Protein AF-A0A7J2RGA3-F1 (afdb_monomer_lite)

Sequence (67 aa):
MKKKYSKTTIGSVTQFYEENDDGLFVCTSQDFVAGDQVDYEDENQKPVEIDTTKEVYFGFEMTQPEI

Structure (mmCIF, N/CA/C/O backbone):
data_AF-A0A7J2RGA3-F1
#
_entry.id   AF-A0A7J2RGA3-F1
#
loop_
_atom_site.group_PDB
_atom_site.id
_atom_site.type_symbol
_atom_site.label_atom_id
_atom_site.label_alt_id
_atom_site.label_comp_id
_atom_site.label_asym_id
_atom_site.label_entity_id
_atom_site.label_seq_id
_atom_site.pdbx_PDB_ins_code
_atom_site.Cartn_x
_atom_site.Cartn_y
_atom_site.Cartn_z
_atom_site.occupancy
_atom_site.B_iso_or_equiv
_atom_site.auth_seq_id
_atom_site.auth_comp_id
_atom_site.auth_asym_id
_atom_site.auth_atom_id
_atom_site.pdbx_PDB_model_num
ATOM 1 N N . MET A 1 1 ? -25.565 -1.138 20.456 1.00 58.19 1 MET A N 1
ATOM 2 C CA . MET A 1 1 ? -24.935 -0.162 19.534 1.00 58.19 1 MET A CA 1
ATOM 3 C C . MET A 1 1 ? -23.916 -0.891 18.675 1.00 58.19 1 MET A C 1
ATOM 5 O O . MET A 1 1 ? -23.229 -1.758 19.202 1.00 58.19 1 MET A O 1
ATOM 9 N N . LYS A 1 2 ? -23.847 -0.601 17.371 1.00 75.81 2 LYS A N 1
ATOM 10 C CA . LYS A 1 2 ? -22.782 -1.125 16.499 1.00 75.81 2 LYS A CA 1
ATOM 11 C C . LYS A 1 2 ? -21.520 -0.295 16.751 1.00 75.81 2 LYS A C 1
ATOM 13 O O . LYS A 1 2 ? -21.618 0.927 16.711 1.00 75.81 2 LYS A O 1
ATOM 18 N N . LYS A 1 3 ? -20.380 -0.932 17.030 1.00 81.94 3 LYS A N 1
ATOM 19 C CA . LYS A 1 3 ? -19.089 -0.232 17.115 1.00 81.94 3 LYS A CA 1
ATOM 20 C C . LYS A 1 3 ? -18.645 0.156 15.701 1.00 81.94 3 LYS A C 1
ATOM 22 O O . LYS A 1 3 ? -18.790 -0.651 14.785 1.00 81.94 3 LYS A O 1
ATOM 27 N N . LYS A 1 4 ? -18.153 1.381 15.537 1.00 89.69 4 LYS A N 1
ATOM 28 C CA . LYS A 1 4 ? -17.589 1.915 14.293 1.00 89.69 4 LYS A CA 1
ATOM 29 C C . LYS A 1 4 ? -16.210 2.486 14.609 1.00 89.69 4 LYS A C 1
ATOM 31 O O . LYS A 1 4 ? -16.037 3.043 15.689 1.00 89.69 4 LYS A O 1
ATOM 36 N N . TYR A 1 5 ? -15.273 2.336 13.686 1.00 92.25 5 TYR A N 1
ATOM 37 C CA . TYR A 1 5 ? -13.955 2.955 13.747 1.00 92.25 5 TYR A CA 1
ATOM 38 C C .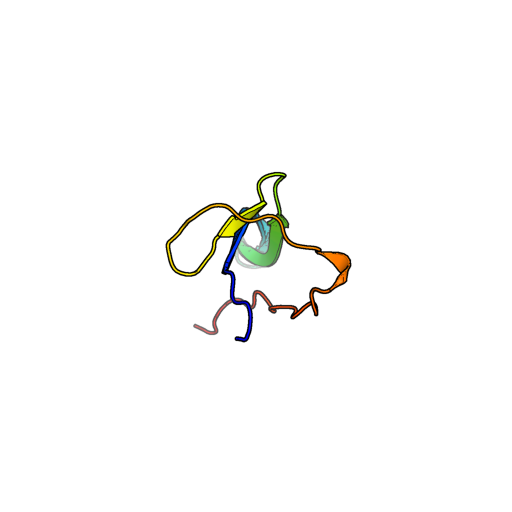 TYR A 1 5 ? -13.481 3.245 12.321 1.00 92.25 5 TYR A C 1
ATOM 40 O O . TYR A 1 5 ? -13.999 2.662 11.362 1.00 92.25 5 TYR A O 1
ATOM 48 N N . SER A 1 6 ? -12.524 4.153 12.193 1.00 91.62 6 SER A N 1
ATOM 49 C CA . SER A 1 6 ? -11.740 4.357 10.978 1.00 91.62 6 SER A CA 1
ATOM 50 C C . SER A 1 6 ? -10.357 3.737 11.157 1.00 91.62 6 SER A C 1
ATOM 52 O O . SER A 1 6 ? -9.856 3.660 12.278 1.00 91.62 6 SER A O 1
ATOM 54 N N . LYS A 1 7 ? -9.776 3.251 10.059 1.00 90.75 7 LYS A N 1
ATOM 55 C CA . LYS A 1 7 ? -8.420 2.708 10.000 1.00 90.75 7 LYS A CA 1
ATOM 56 C C . LYS A 1 7 ? -7.637 3.518 8.980 1.00 90.75 7 LYS A C 1
ATOM 58 O O . LYS A 1 7 ? -8.037 3.566 7.817 1.00 90.75 7 LYS A O 1
ATOM 63 N N . THR A 1 8 ? -6.535 4.113 9.409 1.00 90.38 8 THR A N 1
ATOM 64 C CA . THR A 1 8 ? -5.641 4.897 8.555 1.00 90.38 8 THR A CA 1
ATOM 65 C C . THR A 1 8 ? -4.302 4.188 8.477 1.00 90.38 8 THR A C 1
ATOM 67 O O . THR A 1 8 ? -3.628 4.026 9.488 1.00 90.38 8 THR A O 1
ATOM 70 N N . THR A 1 9 ? -3.913 3.767 7.276 1.00 89.06 9 THR A N 1
ATOM 71 C CA . THR A 1 9 ? -2.598 3.169 7.016 1.00 89.06 9 THR A CA 1
ATOM 72 C C . THR A 1 9 ? -1.733 4.185 6.288 1.00 89.06 9 THR A C 1
ATOM 74 O O . THR A 1 9 ? -2.107 4.646 5.209 1.00 89.06 9 THR A O 1
ATOM 77 N N . ILE A 1 10 ? -0.571 4.514 6.851 1.00 90.31 10 ILE A N 1
ATOM 78 C CA . ILE A 1 10 ? 0.416 5.381 6.198 1.00 90.31 10 ILE A CA 1
ATOM 79 C C . ILE A 1 10 ? 1.475 4.498 5.540 1.00 90.31 10 ILE A C 1
ATOM 81 O O . ILE A 1 10 ? 1.932 3.518 6.121 1.00 90.31 10 ILE A O 1
ATOM 85 N N . GLY A 1 11 ? 1.858 4.830 4.312 1.00 90.06 11 GLY A N 1
ATOM 86 C CA . GLY A 1 11 ? 2.799 4.039 3.528 1.00 90.06 11 GLY A CA 1
ATOM 87 C C . GLY A 1 11 ? 3.372 4.816 2.351 1.00 90.06 11 GLY A C 1
ATOM 88 O O . GLY A 1 11 ? 3.139 6.019 2.214 1.00 90.06 11 GLY A O 1
ATOM 89 N N . SER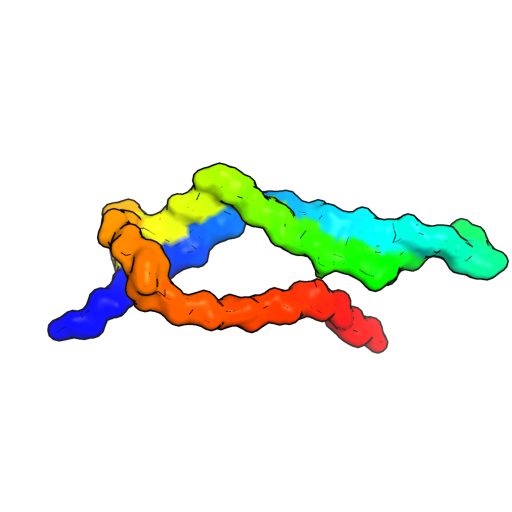 A 1 12 ? 4.122 4.125 1.503 1.00 90.56 12 SER A N 1
ATOM 90 C CA . SER A 1 12 ? 4.651 4.661 0.250 1.00 90.56 12 SER A CA 1
ATOM 91 C C . SER A 1 12 ? 3.913 4.075 -0.949 1.00 90.56 12 SER A C 1
ATOM 93 O O . SER A 1 12 ? 3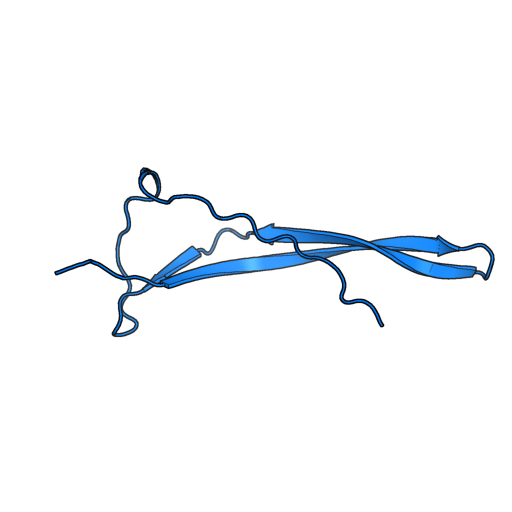.365 2.977 -0.894 1.00 90.56 12 SER A O 1
ATOM 95 N N . VAL A 1 13 ? 3.916 4.813 -2.057 1.00 90.19 13 VAL A N 1
ATOM 96 C CA . VAL A 1 13 ? 3.551 4.274 -3.370 1.00 90.19 13 VAL A CA 1
ATOM 97 C C . VAL A 1 13 ? 4.844 4.037 -4.138 1.00 90.19 13 VAL A C 1
ATOM 99 O O . VAL A 1 13 ? 5.669 4.944 -4.262 1.00 90.19 13 VAL A O 1
ATOM 102 N N . THR A 1 14 ? 5.032 2.822 -4.636 1.00 91.69 14 THR A N 1
ATOM 103 C CA . THR A 1 14 ? 6.131 2.463 -5.533 1.00 91.69 14 THR A CA 1
ATOM 104 C C . THR A 1 14 ? 5.569 2.303 -6.934 1.00 91.69 14 THR A C 1
ATOM 106 O O . THR A 1 14 ? 4.603 1.577 -7.128 1.00 91.69 14 THR A O 1
ATOM 109 N N . GLN A 1 15 ? 6.158 3.001 -7.901 1.00 92.25 15 GLN A N 1
ATOM 110 C CA . GLN A 1 15 ? 5.756 2.945 -9.303 1.00 92.25 15 GLN A CA 1
ATOM 111 C C . GLN A 1 15 ? 6.900 2.380 -10.135 1.00 92.25 15 GLN A C 1
ATOM 113 O O . GLN A 1 15 ? 8.056 2.772 -9.953 1.00 92.25 15 GLN A O 1
ATOM 118 N N . PHE A 1 16 ? 6.565 1.475 -11.044 1.00 92.81 16 PHE A N 1
ATOM 119 C CA . PHE A 1 16 ? 7.515 0.810 -11.922 1.00 92.81 16 PHE A CA 1
ATOM 120 C C . PHE A 1 16 ? 7.364 1.375 -13.327 1.00 92.81 16 PHE A C 1
ATOM 122 O O . PHE A 1 16 ? 6.254 1.455 -13.846 1.00 92.81 16 PHE A O 1
ATOM 129 N N . TYR A 1 17 ? 8.482 1.792 -13.918 1.00 95.81 17 TYR A N 1
ATOM 130 C CA . TYR A 1 17 ? 8.516 2.388 -15.247 1.00 95.81 17 TYR A CA 1
ATOM 131 C C . TYR A 1 17 ? 9.394 1.555 -16.175 1.00 95.81 17 TYR A C 1
ATOM 133 O O . TYR A 1 17 ? 10.482 1.131 -15.784 1.00 95.81 17 TYR A O 1
ATOM 141 N N . GLU A 1 18 ? 8.945 1.391 -17.414 1.00 97.12 18 GLU A N 1
ATOM 142 C CA . GLU A 1 18 ? 9.711 0.783 -18.502 1.00 97.12 18 GLU A CA 1
ATOM 143 C C . GLU A 1 18 ? 9.808 1.770 -19.669 1.00 97.12 18 GLU A C 1
ATOM 145 O O . GLU A 1 18 ? 8.883 2.545 -19.918 1.00 97.12 18 GLU A O 1
ATOM 150 N N . GLU A 1 19 ? 10.950 1.783 -20.356 1.00 97.56 19 GLU A N 1
ATOM 151 C CA . GLU A 1 19 ? 11.150 2.607 -21.551 1.00 97.56 19 GLU A CA 1
ATOM 152 C C . GLU A 1 19 ? 10.471 1.939 -22.755 1.00 97.56 19 GLU A C 1
ATOM 154 O O . GLU A 1 19 ? 10.650 0.742 -22.985 1.00 97.56 19 GLU A O 1
ATOM 159 N N . ASN A 1 20 ? 9.671 2.697 -23.505 1.00 95.62 20 ASN A N 1
ATOM 160 C CA . ASN A 1 20 ? 9.003 2.221 -24.715 1.00 95.62 20 ASN A CA 1
ATOM 161 C C . ASN A 1 20 ? 9.858 2.448 -25.982 1.00 95.62 20 ASN A C 1
ATOM 163 O O . ASN A 1 20 ? 10.927 3.053 -25.930 1.00 95.62 20 ASN A O 1
ATOM 167 N N . ASP A 1 21 ? 9.356 2.011 -27.142 1.00 97.00 21 ASP A N 1
ATOM 168 C CA . ASP A 1 21 ? 10.050 2.155 -28.436 1.00 97.00 21 ASP A CA 1
ATOM 169 C C . ASP A 1 21 ? 10.307 3.623 -28.851 1.00 97.00 21 ASP A C 1
ATOM 171 O O . ASP A 1 21 ? 11.190 3.887 -29.670 1.00 97.00 21 ASP A O 1
ATOM 175 N N . ASP A 1 22 ? 9.573 4.582 -28.273 1.00 96.50 22 ASP A N 1
ATOM 176 C CA . ASP A 1 22 ? 9.739 6.024 -28.501 1.00 96.50 22 ASP A CA 1
ATOM 177 C C . ASP A 1 22 ? 10.765 6.671 -27.543 1.00 96.50 22 ASP A C 1
ATOM 179 O O . ASP A 1 22 ? 10.984 7.885 -27.593 1.00 96.50 22 ASP A O 1
ATOM 183 N N . GLY A 1 23 ? 11.387 5.888 -26.653 1.00 97.06 23 GLY A N 1
ATOM 184 C CA . GLY A 1 23 ? 12.319 6.374 -25.630 1.00 97.06 23 GLY A CA 1
ATOM 185 C C . GLY A 1 23 ? 11.639 7.075 -24.446 1.00 97.06 23 GLY A C 1
ATOM 186 O O . GLY A 1 23 ? 12.254 7.893 -23.759 1.00 97.06 23 GLY A O 1
ATOM 187 N N . LEU A 1 24 ? 10.346 6.819 -24.224 1.00 95.69 24 LEU A N 1
ATOM 188 C CA . LEU A 1 24 ? 9.563 7.380 -23.122 1.00 95.69 24 LEU A CA 1
ATOM 189 C C . LEU A 1 24 ? 9.402 6.355 -21.998 1.00 95.69 24 LEU A C 1
ATOM 191 O O . LEU A 1 24 ? 9.068 5.200 -22.247 1.00 95.69 24 LEU A O 1
ATOM 195 N N . PHE A 1 25 ? 9.558 6.793 -20.748 1.00 96.25 25 PHE A N 1
ATOM 196 C CA . PHE A 1 25 ? 9.259 5.964 -19.579 1.00 96.25 25 PHE A CA 1
ATOM 197 C C . PHE A 1 25 ? 7.756 5.938 -19.305 1.00 96.25 25 PHE A C 1
ATOM 199 O O . PHE A 1 25 ? 7.149 6.968 -19.002 1.00 96.25 25 PHE A O 1
ATOM 20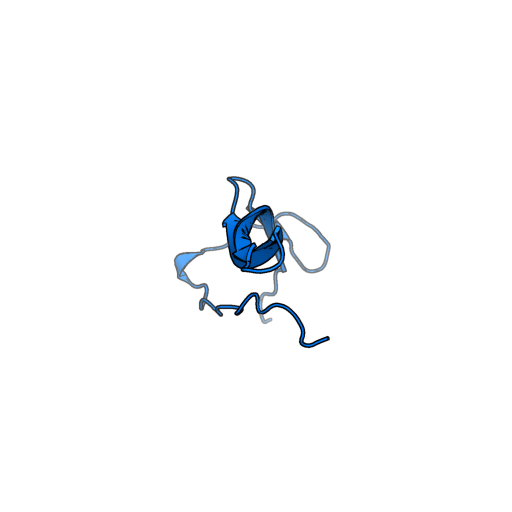6 N N . VAL A 1 26 ? 7.168 4.748 -19.362 1.00 93.88 26 VAL A N 1
ATOM 207 C CA . VAL A 1 26 ? 5.747 4.505 -19.110 1.00 93.88 26 VAL A CA 1
ATOM 208 C C . VAL A 1 26 ? 5.601 3.719 -17.814 1.00 93.88 26 VAL A C 1
ATOM 210 O O . VAL A 1 26 ? 6.288 2.722 -17.615 1.00 93.88 26 VAL A O 1
ATOM 213 N N . CYS A 1 27 ? 4.711 4.172 -16.926 1.00 92.44 27 CYS A N 1
ATOM 214 C CA . CYS A 1 27 ? 4.373 3.441 -15.707 1.00 92.44 27 CYS A CA 1
ATOM 215 C C . CYS A 1 27 ? 3.644 2.142 -16.085 1.00 92.44 27 CYS A C 1
ATOM 217 O O . CYS A 1 27 ? 2.589 2.197 -16.718 1.00 92.44 27 CYS A O 1
ATOM 219 N N . THR A 1 28 ? 4.197 0.988 -15.721 1.00 91.44 28 THR A N 1
ATOM 220 C CA . THR A 1 28 ? 3.638 -0.334 -16.048 1.00 91.44 28 THR A CA 1
ATOM 221 C C . THR A 1 28 ? 2.890 -0.957 -14.874 1.00 91.44 28 THR A C 1
ATOM 223 O O . THR A 1 28 ? 1.972 -1.751 -15.078 1.00 91.44 28 THR A O 1
ATOM 226 N N . SER A 1 29 ? 3.231 -0.571 -13.643 1.00 89.19 29 SER A N 1
ATOM 227 C CA . SER A 1 29 ? 2.519 -0.975 -12.431 1.00 89.19 29 SER A CA 1
ATOM 228 C C . SER A 1 29 ? 2.784 -0.018 -11.267 1.00 89.19 29 SER A C 1
ATOM 230 O O . SER A 1 29 ? 3.742 0.761 -11.263 1.00 89.19 29 SER A O 1
ATOM 232 N N . GLN A 1 30 ? 1.922 -0.085 -10.253 1.00 89.25 30 GLN A N 1
ATOM 233 C CA . GLN A 1 30 ? 2.118 0.606 -8.986 1.00 89.25 30 GLN A CA 1
ATOM 234 C C . GLN A 1 30 ? 1.669 -0.272 -7.821 1.00 89.25 30 GLN A C 1
ATOM 236 O O . GLN A 1 30 ? 0.647 -0.949 -7.916 1.00 89.25 30 GLN A O 1
ATOM 241 N N . ASP A 1 31 ? 2.390 -0.175 -6.711 1.00 87.94 31 ASP A N 1
ATOM 242 C CA . ASP A 1 31 ? 2.085 -0.861 -5.463 1.00 87.94 31 ASP A CA 1
ATOM 243 C C . ASP A 1 31 ? 2.011 0.146 -4.314 1.00 87.94 31 ASP A C 1
ATOM 245 O O . ASP A 1 31 ? 2.823 1.072 -4.222 1.00 87.94 31 ASP A O 1
ATOM 249 N N . PHE A 1 32 ? 1.055 -0.048 -3.403 1.00 86.56 32 PHE A N 1
ATOM 250 C CA . PHE A 1 32 ? 1.068 0.628 -2.107 1.00 86.56 32 PHE A CA 1
ATOM 251 C C . PHE A 1 32 ? 1.760 -0.265 -1.077 1.00 86.56 32 PHE A C 1
ATOM 253 O O . PHE A 1 32 ? 1.293 -1.364 -0.775 1.00 86.56 32 PHE A O 1
ATOM 260 N N . VAL A 1 33 ? 2.857 0.226 -0.510 1.00 86.94 33 VAL A N 1
ATOM 261 C CA . VAL A 1 33 ? 3.606 -0.444 0.550 1.00 86.94 33 VAL A CA 1
ATOM 262 C C . VAL A 1 33 ? 3.206 0.188 1.876 1.00 86.94 33 VAL A C 1
ATOM 264 O O . VAL A 1 33 ? 3.582 1.321 2.179 1.00 86.94 33 VAL A O 1
ATOM 267 N N . ALA A 1 34 ? 2.419 -0.543 2.664 1.00 86.94 34 ALA A N 1
ATOM 268 C CA . ALA A 1 34 ? 2.047 -0.115 4.007 1.00 86.94 34 ALA A CA 1
ATOM 269 C C . ALA A 1 34 ? 3.297 0.018 4.893 1.00 86.94 34 ALA A C 1
ATOM 271 O O . ALA A 1 34 ? 4.131 -0.887 4.929 1.00 86.94 34 ALA A O 1
ATOM 272 N N . GLY A 1 35 ? 3.420 1.143 5.596 1.00 85.38 35 GLY A N 1
ATOM 273 C CA . GLY A 1 35 ? 4.426 1.337 6.634 1.00 85.38 35 GLY A CA 1
ATOM 274 C C . GLY A 1 35 ? 3.978 0.773 7.984 1.00 85.38 35 GLY A C 1
ATOM 275 O O . GLY A 1 35 ? 2.900 0.191 8.112 1.00 85.38 35 GLY A O 1
ATOM 276 N N . ASP A 1 36 ? 4.801 0.993 9.011 1.00 87.44 36 ASP A N 1
ATOM 277 C CA . ASP A 1 36 ? 4.543 0.490 10.369 1.00 87.44 36 ASP A CA 1
ATOM 278 C C . ASP A 1 36 ? 3.400 1.227 11.087 1.00 87.44 36 ASP A C 1
ATOM 280 O O . ASP A 1 36 ? 2.859 0.735 12.078 1.00 87.44 36 ASP A O 1
ATOM 284 N N . GLN A 1 37 ? 3.036 2.422 10.613 1.00 87.31 37 GLN A N 1
ATOM 285 C CA . GLN A 1 37 ? 2.013 3.243 11.245 1.00 87.31 37 GLN A CA 1
ATOM 286 C C . GLN A 1 37 ? 0.621 2.904 10.707 1.00 87.31 37 GLN A C 1
ATOM 288 O O . GLN A 1 37 ? 0.292 3.163 9.543 1.00 87.31 37 GLN A O 1
ATOM 293 N N . VAL A 1 38 ? -0.209 2.370 11.603 1.00 86.56 38 VAL A N 1
ATOM 294 C CA . VAL A 1 38 ? -1.633 2.130 11.380 1.00 86.56 38 VAL A CA 1
ATOM 295 C C . VAL A 1 38 ? -2.414 2.664 12.573 1.00 86.56 38 VAL A C 1
ATOM 297 O O . VAL A 1 38 ? -2.290 2.144 13.682 1.00 86.56 38 VAL A O 1
ATOM 300 N N . ASP A 1 39 ? -3.231 3.682 12.328 1.00 91.69 39 ASP A N 1
ATOM 301 C CA . ASP A 1 39 ? -4.026 4.357 13.350 1.00 91.69 39 ASP A CA 1
ATOM 302 C C . ASP A 1 39 ? -5.487 3.901 13.288 1.00 91.69 39 ASP A C 1
ATOM 304 O O . ASP A 1 39 ? -6.062 3.735 12.208 1.00 91.69 39 ASP A O 1
ATOM 308 N N . TYR A 1 40 ? -6.092 3.706 14.461 1.00 93.31 40 TYR A N 1
ATOM 309 C CA . TYR A 1 40 ? -7.492 3.319 14.611 1.00 93.31 40 TYR A CA 1
ATOM 310 C C . TYR A 1 40 ? -8.207 4.340 15.485 1.00 93.31 40 TYR A C 1
ATOM 312 O O . TYR A 1 40 ? -7.830 4.538 16.641 1.00 93.31 40 TYR A O 1
ATOM 320 N N . GLU A 1 41 ? -9.260 4.957 14.958 1.00 95.62 41 GLU A N 1
ATOM 321 C CA . GLU A 1 41 ? -9.965 6.045 15.641 1.00 95.62 41 GLU A CA 1
ATOM 322 C C . GLU A 1 41 ? -11.479 5.822 15.684 1.00 95.62 41 GLU A C 1
ATOM 324 O O . GLU A 1 41 ? -12.076 5.324 14.725 1.00 95.62 41 GLU A O 1
ATOM 329 N N . ASP A 1 42 ? -12.117 6.200 16.796 1.00 93.56 42 ASP A N 1
ATOM 330 C CA . ASP A 1 42 ? -13.577 6.207 16.923 1.00 93.56 42 ASP A CA 1
ATOM 331 C C . ASP A 1 42 ? -14.239 7.389 16.184 1.00 93.56 42 ASP A C 1
ATOM 333 O O . ASP A 1 42 ? -13.594 8.209 15.532 1.00 93.56 42 ASP A O 1
ATOM 337 N N . GLU A 1 43 ? -15.565 7.499 16.294 1.00 93.69 43 GLU A N 1
ATOM 338 C CA . GLU A 1 43 ? -16.336 8.588 15.672 1.00 93.69 43 GLU A CA 1
ATOM 339 C C . GLU A 1 43 ? -15.988 9.998 16.189 1.00 93.69 43 GLU A C 1
ATOM 341 O O . GLU A 1 43 ? -16.373 10.988 15.571 1.00 93.69 43 GLU A O 1
ATOM 346 N N . ASN A 1 44 ? -15.248 10.097 17.296 1.00 93.75 44 ASN A N 1
ATOM 347 C CA . ASN A 1 44 ? -14.780 11.342 17.898 1.00 93.75 44 ASN A CA 1
ATOM 348 C C . ASN A 1 44 ? -13.272 11.566 17.685 1.00 93.75 44 ASN A C 1
ATOM 350 O O . ASN A 1 44 ? -12.699 12.400 18.389 1.00 93.75 44 ASN A O 1
ATOM 354 N N . GLN A 1 45 ? -12.637 10.838 16.754 1.00 90.00 45 GLN A N 1
ATOM 355 C CA . GLN A 1 45 ? -11.194 10.908 16.466 1.00 90.00 45 GLN A CA 1
ATOM 356 C C . GLN A 1 45 ? -10.327 10.553 17.683 1.00 90.00 45 GLN A C 1
ATOM 358 O O . GLN A 1 45 ? -9.246 11.105 17.890 1.00 90.00 45 GLN A O 1
ATOM 363 N N . LYS A 1 46 ? -10.817 9.663 18.553 1.00 94.75 46 LYS A N 1
ATOM 364 C CA . LYS A 1 46 ? -10.025 9.160 19.677 1.00 94.75 46 LYS A CA 1
ATOM 365 C C . LYS A 1 46 ? -9.388 7.825 19.315 1.00 94.75 46 LYS A C 1
ATOM 367 O O . LYS A 1 46 ? -10.105 6.964 18.799 1.00 94.75 46 LYS A O 1
ATOM 372 N N . PRO A 1 47 ? -8.102 7.615 19.651 1.00 94.12 47 PRO A N 1
ATOM 373 C CA . PRO A 1 47 ? -7.453 6.326 19.468 1.00 94.12 47 PRO A CA 1
ATOM 374 C C . PRO A 1 47 ? -8.227 5.202 20.160 1.00 94.12 47 PRO A C 1
ATOM 376 O O . PRO A 1 47 ? -8.661 5.351 21.308 1.00 94.12 47 PRO A O 1
ATOM 379 N N . VAL A 1 48 ? -8.379 4.071 19.475 1.00 93.62 48 VAL A N 1
ATOM 380 C CA . VAL A 1 48 ? -9.035 2.869 20.001 1.00 93.62 48 VAL A CA 1
ATOM 381 C C . VAL A 1 48 ? -8.208 1.618 19.741 1.00 93.62 48 VAL A C 1
ATOM 383 O O . VAL A 1 48 ? -7.556 1.486 18.713 1.00 93.62 48 VAL A O 1
ATOM 386 N N . GLU A 1 49 ? -8.288 0.652 20.655 1.00 91.31 49 GLU A N 1
ATOM 387 C CA . GLU A 1 49 ? -7.771 -0.694 20.408 1.00 91.31 49 GLU A CA 1
ATOM 388 C C . GLU A 1 49 ? -8.814 -1.537 19.662 1.00 91.31 49 GLU A C 1
ATOM 390 O O . GLU A 1 49 ? -9.969 -1.657 20.092 1.00 91.31 49 GLU A O 1
ATOM 395 N N . ILE A 1 50 ? -8.396 -2.141 18.548 1.00 89.69 50 ILE A N 1
ATOM 396 C CA . ILE A 1 50 ? -9.221 -3.003 17.698 1.00 89.69 50 ILE A CA 1
ATOM 397 C C . ILE A 1 50 ? -8.606 -4.402 17.639 1.00 89.69 50 ILE A C 1
ATOM 399 O O . ILE A 1 50 ? -7.401 -4.572 17.478 1.00 89.69 50 ILE A O 1
ATOM 403 N N . ASP A 1 51 ? -9.459 -5.420 17.738 1.00 89.69 51 ASP A N 1
ATOM 404 C CA . ASP A 1 51 ? -9.083 -6.802 17.451 1.00 89.69 51 ASP A CA 1
ATOM 405 C C . ASP A 1 51 ? -9.055 -7.009 15.931 1.00 89.69 51 ASP A C 1
ATOM 407 O O . ASP A 1 51 ? -10.088 -7.270 15.305 1.00 89.69 51 ASP A O 1
ATOM 411 N N . THR A 1 52 ? -7.869 -6.863 15.340 1.00 86.62 52 THR A N 1
ATOM 412 C CA . THR A 1 52 ? -7.658 -6.938 13.887 1.00 86.62 52 THR A CA 1
ATOM 413 C C . THR A 1 52 ? -7.998 -8.309 13.302 1.00 86.62 52 THR A C 1
ATOM 415 O O . THR A 1 52 ? -8.291 -8.409 12.114 1.00 86.62 52 THR A O 1
ATOM 418 N N . THR A 1 53 ? -8.070 -9.368 14.119 1.00 89.62 53 THR A N 1
ATOM 419 C CA . THR A 1 53 ? -8.477 -10.712 13.661 1.00 89.62 53 THR A CA 1
ATOM 420 C C . THR A 1 53 ? -9.946 -10.784 13.240 1.00 89.62 53 THR A C 1
ATOM 422 O O . THR A 1 53 ? -10.370 -11.745 12.598 1.00 89.62 53 THR A O 1
ATOM 425 N N . LYS A 1 54 ? -10.734 -9.763 13.595 1.00 89.31 54 LYS A N 1
ATOM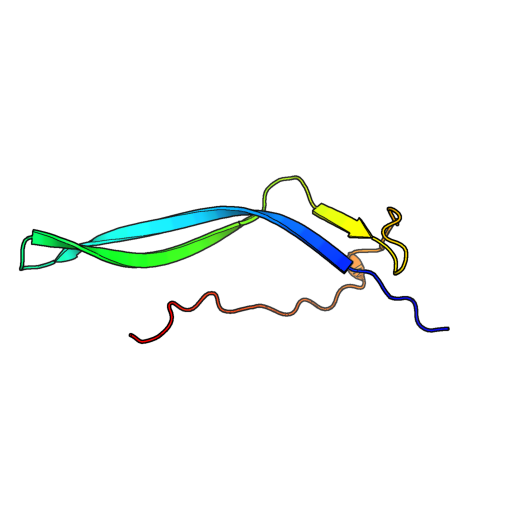 426 C CA . LYS A 1 54 ? -12.153 -9.633 13.249 1.00 89.31 54 LYS A CA 1
ATOM 427 C C . LYS A 1 54 ? -12.396 -8.691 12.072 1.00 89.31 54 LYS A C 1
ATOM 429 O O . LYS A 1 54 ? -13.553 -8.427 11.741 1.00 89.31 54 LYS A O 1
ATOM 434 N N . GLU A 1 55 ? -11.341 -8.170 11.452 1.00 88.50 55 GLU A N 1
ATOM 435 C CA . GLU A 1 55 ? -11.452 -7.388 10.226 1.00 88.50 55 GLU A CA 1
ATOM 436 C C . GLU A 1 55 ? -11.752 -8.305 9.040 1.00 88.50 55 GLU A C 1
ATOM 438 O O . GLU A 1 55 ? -11.068 -9.300 8.806 1.00 88.50 55 GLU A O 1
ATOM 443 N N . VAL A 1 56 ? -12.776 -7.955 8.263 1.00 86.56 56 VAL A N 1
ATOM 444 C CA . VAL A 1 56 ? -12.979 -8.552 6.943 1.00 86.56 56 VAL A CA 1
ATOM 445 C C . VAL A 1 56 ? -12.197 -7.700 5.959 1.00 86.56 56 VAL A C 1
ATOM 447 O O . VAL A 1 56 ? -12.562 -6.552 5.709 1.00 86.56 56 VAL A O 1
ATOM 450 N N . TYR A 1 57 ? -11.105 -8.254 5.438 1.00 75.75 57 TYR A N 1
ATOM 451 C CA . TYR A 1 57 ? -10.292 -7.574 4.440 1.00 75.75 57 TYR A CA 1
ATOM 452 C C . TYR A 1 57 ? -11.125 -7.284 3.187 1.00 75.75 57 TYR A C 1
ATOM 454 O O . TYR A 1 57 ? -11.746 -8.184 2.620 1.00 75.75 57 TYR A O 1
ATOM 462 N N . PHE A 1 58 ? -11.118 -6.025 2.759 1.00 71.62 58 PHE A N 1
ATOM 463 C CA . PHE A 1 58 ? -11.667 -5.598 1.481 1.00 71.62 58 PHE A CA 1
ATOM 464 C C . PHE A 1 58 ? -10.513 -5.038 0.654 1.00 71.62 58 PHE A C 1
ATOM 466 O O . PHE A 1 58 ? -10.003 -3.957 0.949 1.00 71.62 58 PHE A O 1
ATOM 473 N N . GLY A 1 59 ? -10.051 -5.821 -0.320 1.00 69.00 59 GLY A N 1
ATOM 474 C CA . GLY A 1 59 ? -8.992 -5.392 -1.225 1.00 69.00 59 GLY A CA 1
ATOM 475 C C . GLY A 1 59 ? -9.477 -4.243 -2.101 1.00 69.00 59 GLY A C 1
ATOM 476 O O . GLY A 1 59 ? -10.590 -4.286 -2.622 1.00 69.00 59 GLY A O 1
ATOM 477 N N . PHE A 1 60 ? -8.638 -3.227 -2.262 1.00 68.38 60 PHE A N 1
ATOM 478 C CA . PHE A 1 60 ? -8.833 -2.186 -3.262 1.00 68.38 60 PHE A CA 1
ATOM 479 C C . PHE A 1 60 ? -7.833 -2.433 -4.388 1.00 68.38 60 PHE A C 1
ATOM 481 O O . PHE A 1 60 ? -6.637 -2.561 -4.127 1.00 68.38 60 PHE A O 1
ATOM 488 N N . GLU A 1 61 ? -8.309 -2.507 -5.629 1.00 70.81 61 GLU A N 1
ATOM 489 C CA . GLU A 1 61 ? -7.419 -2.454 -6.786 1.00 70.81 61 GLU A CA 1
ATOM 490 C C . GLU A 1 61 ? -6.993 -0.998 -6.996 1.00 70.81 61 GLU A C 1
ATOM 492 O O . GLU A 1 61 ? -7.823 -0.114 -7.210 1.00 70.81 61 GLU A O 1
ATOM 497 N N . MET A 1 62 ? -5.689 -0.735 -6.912 1.00 68.38 62 MET A N 1
ATOM 498 C CA . MET A 1 62 ? -5.110 0.584 -7.176 1.00 68.38 62 MET A CA 1
ATOM 499 C C . MET A 1 62 ? -4.882 0.738 -8.685 1.00 68.38 62 MET A C 1
ATOM 501 O O . MET A 1 62 ? -3.746 0.806 -9.154 1.00 68.38 62 MET A O 1
ATOM 505 N N . THR A 1 63 ? -5.960 0.739 -9.468 1.00 70.19 63 THR A N 1
ATOM 506 C CA . THR A 1 63 ? -5.878 0.885 -10.927 1.00 70.19 63 THR A CA 1
ATOM 507 C C . THR A 1 63 ? -5.557 2.324 -11.311 1.00 70.19 63 THR A C 1
ATOM 509 O O . THR A 1 63 ? -6.149 3.264 -10.774 1.00 70.19 63 THR A O 1
ATOM 512 N N . GLN A 1 64 ? -4.655 2.507 -12.275 1.00 67.3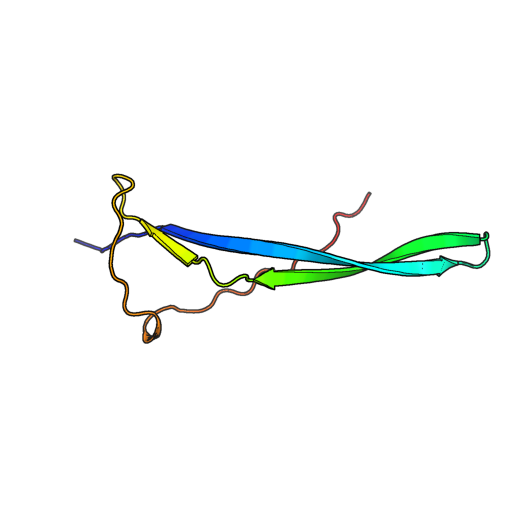8 64 GLN A N 1
ATOM 513 C CA . GLN A 1 64 ? -4.476 3.806 -12.917 1.00 67.38 64 GLN A CA 1
ATOM 514 C C . GLN A 1 64 ? -5.785 4.195 -13.637 1.00 67.38 64 GLN A C 1
ATOM 516 O O . GLN A 1 64 ? -6.325 3.358 -14.363 1.00 67.38 64 GLN A O 1
ATOM 521 N N . PRO A 1 65 ? -6.321 5.416 -13.445 1.00 69.94 65 PRO A N 1
ATOM 522 C CA . PRO A 1 65 ? -7.504 5.852 -14.175 1.00 69.94 65 PRO A CA 1
ATOM 523 C C . PRO A 1 65 ? -7.225 5.889 -15.682 1.00 69.94 65 PRO A C 1
ATOM 525 O O . PRO A 1 65 ? -6.148 6.318 -16.101 1.00 69.94 65 PRO A O 1
ATOM 528 N N . GLU A 1 66 ? -8.200 5.456 -16.483 1.00 75.31 66 GLU A N 1
ATOM 529 C CA . GLU A 1 66 ? -8.170 5.665 -17.933 1.00 75.31 66 GLU A CA 1
ATOM 530 C C . GLU A 1 66 ? -8.178 7.178 -18.224 1.00 75.31 66 GLU A C 1
ATOM 532 O O . GLU A 1 66 ? -8.900 7.933 -17.564 1.00 75.31 66 GLU A O 1
ATOM 537 N N . ILE A 1 67 ? -7.320 7.610 -19.156 1.00 59.28 67 ILE A N 1
ATOM 538 C CA . ILE A 1 67 ? -7.153 9.017 -19.566 1.00 59.28 67 ILE A CA 1
ATOM 539 C C . ILE A 1 67 ? -8.276 9.420 -20.522 1.00 59.28 67 ILE A C 1
ATOM 541 O O . ILE A 1 67 ? -8.542 8.639 -21.463 1.00 59.28 67 ILE A O 1
#

Secondary structure (DSSP, 8-state):
-----EEEEEEEEEEEEEE-TTS-EEEEEEEEEEEEEEEEE-TTS-B----GGG--------PPPP-

pLDDT: mean 87.0, std 9.55, range [58.19, 97.56]

Radius of gyration: 17.8 Å; chains: 1; bounding box: 37×22×49 Å

Foldseek 3Di:
DDFDKDKDFDFDKDWDWDQDPVRDTDTPDIDTDTDPDIFIAGPVRDGDDDPCVPDDDDDDDPDDDDD